Protein AF-A0A6A1VQ96-F1 (afdb_monomer)

InterPro domains:
  IPR045274 Receptor-like kinase WAK-like [PTHR27005] (4-70)

Structure (mmCIF, N/CA/C/O backbone):
data_AF-A0A6A1VQ96-F1
#
_entry.id   AF-A0A6A1VQ96-F1
#
loop_
_atom_site.group_PDB
_atom_site.id
_atom_site.type_symbol
_atom_site.label_atom_id
_atom_site.label_alt_id
_atom_site.label_comp_id
_atom_site.label_asym_id
_atom_site.label_entity_id
_atom_site.label_seq_id
_atom_site.pdbx_PDB_ins_code
_atom_site.Cartn_x
_atom_site.Cartn_y
_atom_site.Cartn_z
_atom_site.occupancy
_atom_site.B_iso_or_equiv
_atom_site.auth_seq_id
_atom_site.auth_comp_id
_atom_site.auth_asym_id
_atom_site.auth_atom_id
_atom_site.pdbx_PDB_model_num
ATOM 1 N N . MET A 1 1 ? -6.058 -18.437 -27.171 1.00 40.88 1 MET A N 1
ATOM 2 C CA . MET A 1 1 ? -6.004 -17.409 -26.115 1.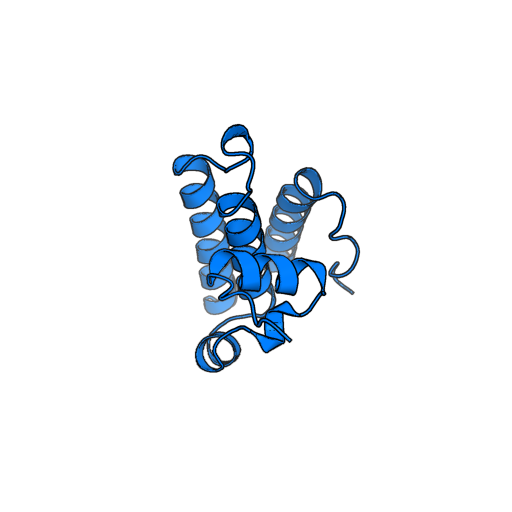00 40.88 1 MET A CA 1
ATOM 3 C C . MET A 1 1 ? -4.624 -17.515 -25.506 1.00 40.88 1 MET A C 1
ATOM 5 O O . MET A 1 1 ? -4.366 -18.494 -24.823 1.00 40.88 1 MET A O 1
ATOM 9 N N . VAL A 1 2 ? -3.698 -16.634 -25.886 1.00 48.31 2 VAL A N 1
ATOM 10 C CA . VAL A 1 2 ? -2.375 -16.614 -25.252 1.00 48.31 2 VAL A CA 1
ATOM 11 C C . VAL A 1 2 ? -2.600 -15.946 -23.908 1.00 48.31 2 VAL A C 1
ATOM 13 O O . VAL A 1 2 ? -2.921 -14.763 -23.857 1.00 48.31 2 VAL A O 1
ATOM 16 N N . GLN A 1 3 ? -2.558 -16.734 -22.842 1.00 56.56 3 GLN A N 1
ATOM 17 C CA . GLN A 1 3 ? -2.405 -16.186 -21.511 1.00 56.56 3 GLN A CA 1
ATOM 18 C C . GLN A 1 3 ? -0.980 -15.641 -21.497 1.00 56.56 3 GLN A C 1
ATOM 20 O O . GLN A 1 3 ? -0.023 -16.407 -21.475 1.00 56.56 3 GLN A O 1
ATOM 25 N N . GLU A 1 4 ? -0.832 -14.333 -21.698 1.00 62.22 4 GLU A N 1
ATOM 26 C CA . GLU A 1 4 ? 0.442 -13.687 -21.417 1.00 62.22 4 GLU A CA 1
ATOM 27 C C . GLU A 1 4 ? 0.728 -13.979 -19.946 1.00 62.22 4 GLU A C 1
ATOM 29 O O . GLU A 1 4 ? -0.125 -13.702 -19.098 1.00 62.22 4 GLU A O 1
ATOM 34 N N . ASP A 1 5 ? 1.869 -14.604 -19.651 1.00 67.25 5 ASP A N 1
ATOM 35 C CA . ASP A 1 5 ? 2.326 -14.845 -18.285 1.00 67.25 5 ASP A CA 1
ATOM 36 C C . ASP A 1 5 ? 2.572 -13.484 -17.619 1.00 67.25 5 ASP A C 1
ATOM 38 O O . ASP A 1 5 ? 3.686 -12.955 -17.582 1.00 67.25 5 ASP A O 1
ATOM 42 N N . LYS A 1 6 ? 1.491 -12.854 -17.151 1.00 75.31 6 LYS A N 1
ATOM 43 C CA . LYS A 1 6 ? 1.538 -11.583 -16.446 1.00 75.31 6 LYS A CA 1
ATOM 44 C C . LYS A 1 6 ? 2.279 -11.828 -15.141 1.00 75.31 6 LYS A C 1
ATOM 46 O O . LYS A 1 6 ? 1.843 -12.602 -14.292 1.00 75.31 6 LYS A O 1
ATOM 51 N N . GLY A 1 7 ? 3.402 -11.140 -14.966 1.00 90.38 7 GLY A N 1
ATOM 52 C CA . GLY A 1 7 ? 4.078 -11.108 -13.676 1.00 90.38 7 GLY A CA 1
ATOM 53 C C . GLY A 1 7 ? 3.158 -10.537 -12.590 1.00 90.38 7 GLY A C 1
ATOM 54 O O . GLY A 1 7 ? 2.286 -9.710 -12.871 1.00 90.38 7 GLY A O 1
ATOM 55 N N . LEU A 1 8 ? 3.394 -10.928 -11.333 1.00 92.25 8 LEU A N 1
ATOM 56 C CA . LEU A 1 8 ? 2.578 -10.525 -10.176 1.00 92.25 8 LEU A CA 1
ATOM 57 C C . LEU A 1 8 ? 2.383 -9.007 -10.061 1.00 92.25 8 LEU A C 1
ATOM 59 O O . LEU A 1 8 ? 1.309 -8.552 -9.685 1.00 92.25 8 LEU A O 1
ATOM 63 N N . ALA A 1 9 ? 3.398 -8.218 -10.425 1.00 91.88 9 ALA A N 1
ATOM 64 C CA . ALA A 1 9 ? 3.315 -6.760 -10.403 1.00 91.88 9 ALA A CA 1
ATOM 65 C C . ALA A 1 9 ? 2.253 -6.206 -11.372 1.00 91.88 9 ALA A C 1
ATOM 67 O O . ALA A 1 9 ? 1.499 -5.302 -11.011 1.00 91.88 9 ALA A O 1
ATOM 68 N N . SER A 1 10 ? 2.172 -6.764 -12.586 1.00 91.38 10 SER A N 1
ATOM 69 C CA . SER A 1 10 ? 1.163 -6.367 -13.576 1.00 91.38 10 SER A CA 1
ATOM 70 C C . SER A 1 10 ? -0.221 -6.803 -13.120 1.00 91.38 10 SER A C 1
ATOM 72 O O . SER A 1 10 ? -1.134 -5.991 -13.104 1.00 91.38 10 SER A O 1
ATOM 74 N N . TYR A 1 11 ? -0.352 -8.053 -12.667 1.00 93.31 11 TYR A N 1
ATOM 75 C CA . TYR A 1 11 ? -1.620 -8.582 -12.167 1.00 93.31 11 TYR A CA 1
ATOM 76 C C . TYR A 1 11 ? -2.177 -7.765 -10.990 1.00 93.31 11 TYR A C 1
ATOM 78 O O . TYR A 1 11 ? -3.365 -7.451 -10.957 1.00 93.31 11 TYR A O 1
ATOM 86 N N . PHE A 1 12 ? -1.313 -7.369 -10.050 1.00 94.25 12 PHE A N 1
ATOM 87 C CA . PHE A 1 12 ? -1.692 -6.500 -8.938 1.00 94.25 12 PHE A CA 1
ATOM 88 C C . PHE A 1 12 ? -2.176 -5.127 -9.421 1.00 94.25 12 PHE A C 1
ATOM 90 O O . PHE A 1 12 ? -3.187 -4.630 -8.933 1.00 94.25 12 PHE A O 1
ATOM 97 N N . THR A 1 13 ? -1.467 -4.518 -10.376 1.00 91.88 13 THR A N 1
ATOM 98 C CA . THR A 1 13 ? -1.807 -3.179 -10.884 1.00 91.88 13 THR A CA 1
ATOM 99 C C . THR A 1 13 ? -3.150 -3.195 -11.609 1.00 91.88 13 THR A C 1
ATOM 101 O O . THR A 1 13 ? -4.011 -2.386 -11.278 1.00 91.88 13 THR A O 1
ATOM 104 N N . ASP A 1 14 ? -3.368 -4.175 -12.490 1.00 91.69 14 ASP A N 1
ATOM 105 C CA . ASP A 1 14 ? -4.641 -4.372 -13.194 1.00 91.69 14 ASP A CA 1
ATOM 106 C C . ASP A 1 14 ? -5.791 -4.571 -12.189 1.00 91.69 14 ASP A C 1
ATOM 108 O O . ASP A 1 14 ? -6.822 -3.908 -12.258 1.00 91.69 14 ASP A O 1
ATOM 112 N N . SER A 1 15 ? -5.579 -5.413 -11.171 1.00 93.12 15 SER A N 1
ATOM 113 C CA . SER A 1 15 ? -6.588 -5.668 -10.134 1.00 93.12 15 SER A CA 1
ATOM 114 C C . SER A 1 15 ? -6.928 -4.420 -9.314 1.00 93.12 15 SER A C 1
ATOM 116 O O . SER A 1 15 ? -8.060 -4.271 -8.865 1.00 93.12 15 SER A O 1
ATOM 118 N N . MET A 1 16 ? -5.968 -3.515 -9.103 1.00 91.69 16 MET A N 1
ATOM 119 C CA . MET A 1 16 ? -6.218 -2.230 -8.442 1.00 91.69 16 MET A CA 1
ATOM 120 C C . MET A 1 16 ? -7.042 -1.279 -9.319 1.00 91.69 16 MET A C 1
ATOM 122 O O . MET A 1 16 ? -7.829 -0.503 -8.783 1.00 91.69 16 MET A O 1
ATOM 126 N N . GLU A 1 17 ? -6.861 -1.312 -10.641 1.00 89.44 17 GLU A N 1
ATOM 127 C CA . GLU A 1 17 ? -7.637 -0.508 -11.599 1.00 89.44 17 GLU A CA 1
ATOM 128 C C . GLU A 1 17 ? -9.067 -1.043 -11.775 1.00 89.44 17 GLU A C 1
ATOM 130 O O . GLU A 1 17 ? -10.008 -0.266 -11.935 1.00 89.44 17 GLU A O 1
ATOM 135 N N . GLU A 1 18 ? -9.239 -2.361 -11.669 1.00 92.00 18 GLU A N 1
ATOM 136 C CA . GLU A 1 18 ? -10.525 -3.064 -11.745 1.00 92.00 18 GLU A CA 1
ATOM 137 C C . GLU A 1 18 ? -11.305 -3.084 -10.414 1.00 92.00 18 GLU A C 1
ATOM 139 O O . GLU A 1 18 ? -12.338 -3.745 -10.317 1.00 92.00 18 GLU A O 1
ATOM 144 N N . ASP A 1 19 ? -10.839 -2.367 -9.383 1.00 89.19 19 ASP A N 1
ATOM 145 C CA . ASP A 1 19 ? -11.449 -2.338 -8.037 1.00 89.19 19 ASP A CA 1
ATOM 146 C C . ASP A 1 19 ? -11.535 -3.743 -7.387 1.00 89.19 19 ASP A C 1
ATOM 148 O O . ASP A 1 19 ? -12.389 -4.045 -6.552 1.00 89.19 19 ASP A O 1
ATOM 152 N N . ASN A 1 20 ? -10.613 -4.626 -7.779 1.00 93.56 20 ASN A N 1
ATOM 153 C CA . ASN A 1 20 ? -10.593 -6.055 -7.478 1.00 93.56 20 ASN A CA 1
ATOM 154 C C . ASN A 1 20 ? -9.597 -6.425 -6.360 1.00 93.56 20 ASN A C 1
ATOM 156 O O . ASN A 1 20 ? -9.259 -7.596 -6.180 1.00 93.56 20 ASN A O 1
ATOM 160 N N . LEU A 1 21 ? -9.113 -5.435 -5.600 1.00 94.00 21 LEU A N 1
ATOM 161 C CA . LEU A 1 21 ? -8.072 -5.603 -4.579 1.00 94.00 21 LEU A CA 1
ATOM 162 C C . LEU A 1 21 ? -8.368 -6.775 -3.631 1.00 94.00 21 LEU A C 1
ATOM 164 O O . LEU A 1 21 ? -7.548 -7.673 -3.481 1.00 94.00 21 LEU A O 1
ATOM 168 N N . PHE A 1 22 ? 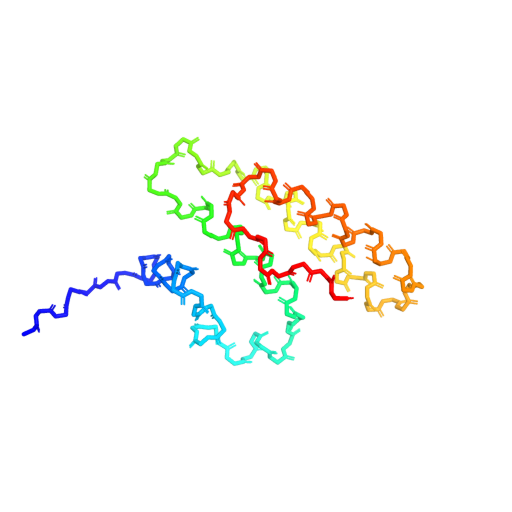-9.547 -6.809 -3.011 1.00 93.94 22 PHE A N 1
ATOM 169 C CA . PHE A 1 22 ? -9.852 -7.808 -1.979 1.00 93.94 22 PHE A CA 1
ATOM 170 C C . PHE A 1 22 ? -9.961 -9.242 -2.506 1.00 93.94 22 PHE A C 1
ATOM 172 O O . PHE A 1 22 ? -9.854 -10.174 -1.718 1.00 93.94 22 PHE A O 1
ATOM 179 N N . ASN A 1 23 ? -10.115 -9.431 -3.817 1.00 93.44 23 ASN A N 1
ATOM 180 C CA . ASN A 1 23 ? -10.170 -10.760 -4.423 1.00 93.44 23 ASN A CA 1
ATOM 181 C C . ASN A 1 23 ? -8.776 -11.339 -4.709 1.00 93.44 23 ASN A C 1
ATOM 183 O O . ASN A 1 23 ? -8.664 -12.525 -5.012 1.00 93.44 23 ASN A O 1
ATOM 187 N N . ILE A 1 24 ? -7.719 -10.522 -4.629 1.00 93.94 24 ILE A N 1
ATOM 188 C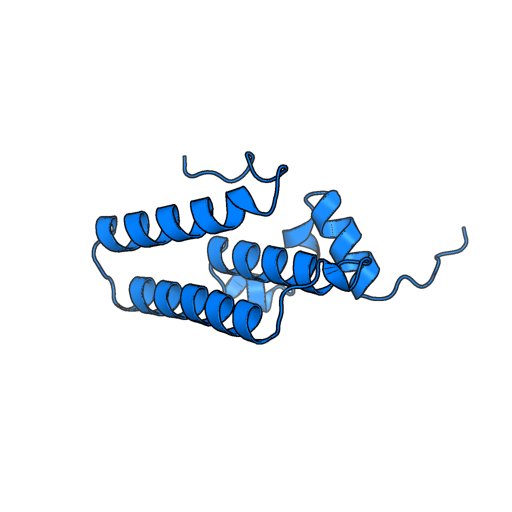 CA . ILE A 1 24 ? -6.337 -10.948 -4.898 1.00 93.94 24 ILE A CA 1
ATOM 189 C C . ILE A 1 24 ? -5.455 -11.017 -3.647 1.00 93.94 24 ILE A C 1
ATOM 191 O O . ILE A 1 24 ? -4.318 -11.481 -3.724 1.00 93.94 24 ILE A O 1
ATOM 195 N N . ILE A 1 25 ? -5.952 -10.537 -2.506 1.00 93.75 25 ILE A N 1
ATOM 196 C CA . ILE A 1 25 ? -5.237 -10.552 -1.229 1.00 93.75 25 ILE A CA 1
ATOM 197 C C . ILE A 1 25 ? -5.404 -11.921 -0.555 1.00 93.75 25 ILE A C 1
ATOM 199 O O . ILE A 1 25 ? -6.493 -12.485 -0.547 1.00 93.75 25 ILE A O 1
ATOM 203 N N . ASP A 1 26 ? -4.315 -12.456 0.011 1.00 95.12 26 ASP A N 1
ATOM 204 C CA . ASP A 1 26 ? -4.322 -13.720 0.767 1.00 95.12 26 ASP A CA 1
ATOM 205 C C . ASP A 1 26 ? -5.325 -13.633 1.929 1.00 95.12 26 ASP A C 1
ATOM 207 O O . ASP A 1 26 ? -5.334 -12.650 2.674 1.00 95.12 26 ASP A O 1
ATOM 211 N N . ASN A 1 27 ? -6.146 -14.673 2.105 1.00 94.62 27 ASN A N 1
ATOM 212 C CA . ASN A 1 27 ? -7.164 -14.721 3.155 1.00 94.62 27 ASN A CA 1
ATOM 213 C C . ASN A 1 27 ? -6.610 -14.412 4.550 1.00 94.62 27 ASN A C 1
ATOM 215 O O . ASN A 1 27 ? -7.287 -13.743 5.321 1.00 94.62 27 ASN A O 1
ATOM 219 N N . ARG A 1 28 ? -5.377 -14.824 4.869 1.00 96.00 28 ARG A N 1
ATOM 220 C CA . ARG A 1 28 ? -4.769 -14.522 6.175 1.00 96.00 28 ARG A CA 1
ATOM 221 C C . ARG A 1 28 ? -4.601 -13.023 6.391 1.00 96.00 28 ARG A C 1
ATOM 223 O O . ARG A 1 28 ? -4.799 -12.531 7.493 1.00 96.00 28 ARG A O 1
ATOM 230 N N . VAL A 1 29 ? -4.289 -12.277 5.333 1.00 93.62 29 VAL A N 1
ATOM 231 C CA . VAL A 1 29 ? -4.181 -10.815 5.401 1.00 93.62 29 VAL A CA 1
ATOM 232 C C . VAL A 1 29 ? -5.559 -10.181 5.602 1.00 93.62 29 VAL A C 1
ATOM 234 O O . VAL A 1 29 ? -5.661 -9.212 6.345 1.00 93.62 29 VAL A O 1
ATOM 237 N N . LEU A 1 30 ? -6.614 -10.735 4.992 1.00 92.56 30 LEU A N 1
ATOM 238 C CA . LEU A 1 30 ? -7.996 -10.283 5.207 1.00 92.56 30 LEU A CA 1
ATOM 239 C C . LEU A 1 30 ? -8.503 -10.578 6.628 1.00 92.56 30 LEU A C 1
ATOM 241 O O . LEU A 1 30 ? -9.338 -9.838 7.138 1.00 92.56 30 LEU A O 1
ATOM 245 N N . GLU A 1 31 ? -8.021 -11.654 7.252 1.00 93.00 31 GLU A N 1
ATOM 246 C CA . GLU A 1 31 ? -8.387 -12.049 8.617 1.00 93.00 31 GLU A CA 1
ATOM 247 C C . GLU A 1 31 ? -7.623 -11.252 9.692 1.00 93.00 31 GLU A C 1
ATOM 249 O O . GLU A 1 31 ? -8.192 -10.924 10.731 1.00 93.00 31 GLU A O 1
ATOM 254 N N . GLU A 1 32 ? -6.345 -10.933 9.460 1.00 90.44 32 GLU A N 1
ATOM 255 C CA . GLU A 1 32 ? -5.465 -10.275 10.445 1.00 90.44 32 GLU A CA 1
ATOM 256 C C . GLU A 1 32 ? -5.350 -8.744 10.280 1.00 90.44 32 GLU A C 1
ATOM 258 O O . GLU A 1 32 ? -4.854 -8.038 11.177 1.00 90.44 32 GLU A O 1
ATOM 263 N N . GLY A 1 33 ? -5.723 -8.228 9.108 1.00 87.31 33 GLY A N 1
ATOM 264 C CA . GLY A 1 33 ? -5.573 -6.830 8.716 1.00 87.31 33 GLY A CA 1
ATOM 265 C C . GLY A 1 33 ? -6.894 -6.068 8.712 1.00 87.31 33 GLY A C 1
ATOM 266 O O . GLY A 1 33 ? -7.905 -6.547 8.204 1.00 87.31 33 GLY A O 1
ATOM 267 N N . GLU A 1 34 ? -6.870 -4.832 9.210 1.00 88.88 34 GLU A N 1
ATOM 268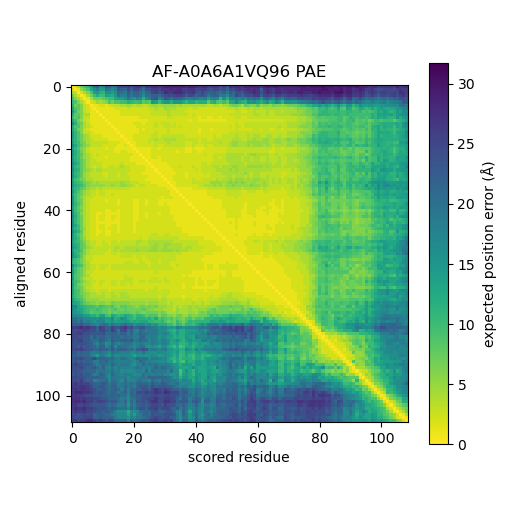 C CA . GLU A 1 34 ? -7.998 -3.913 9.044 1.00 88.88 34 GLU A CA 1
ATOM 269 C C . GLU A 1 34 ? -8.121 -3.497 7.572 1.00 88.88 34 GLU A C 1
ATOM 271 O O . GLU A 1 34 ? -7.118 -3.263 6.888 1.00 88.88 34 GLU A O 1
ATOM 276 N N . LYS A 1 35 ? -9.354 -3.343 7.078 1.00 87.69 35 LYS A N 1
ATOM 277 C CA . LYS A 1 35 ? -9.617 -3.008 5.668 1.00 87.69 35 LYS A CA 1
ATOM 278 C C . LYS A 1 35 ? -8.878 -1.738 5.237 1.00 87.69 35 LYS A C 1
ATOM 280 O O . LYS A 1 35 ? -8.327 -1.671 4.140 1.00 87.69 35 LYS A O 1
ATOM 285 N N . GLU A 1 36 ? -8.838 -0.749 6.120 1.00 85.94 36 GLU A N 1
ATOM 286 C CA . GLU A 1 36 ? -8.147 0.520 5.916 1.00 85.94 36 GLU A CA 1
ATOM 287 C C . GLU A 1 36 ? -6.626 0.355 5.784 1.00 85.94 36 GLU A C 1
ATOM 289 O O . GLU A 1 36 ? -6.011 0.995 4.931 1.00 85.94 36 GLU A O 1
ATOM 294 N N . GLU A 1 37 ? -6.015 -0.526 6.582 1.00 89.44 37 GLU A N 1
ATOM 295 C CA . GLU A 1 37 ? -4.577 -0.832 6.518 1.00 89.44 37 GLU A CA 1
ATOM 296 C C . GLU A 1 37 ? -4.227 -1.558 5.215 1.00 89.44 37 GLU A C 1
ATOM 298 O O . GLU A 1 37 ? -3.207 -1.277 4.584 1.00 89.44 37 GLU A O 1
ATOM 303 N N . ILE A 1 38 ? -5.099 -2.463 4.768 1.00 92.44 38 ILE A N 1
ATOM 304 C CA . ILE A 1 38 ? -4.915 -3.190 3.509 1.00 92.44 38 ILE A CA 1
ATOM 305 C C . ILE A 1 38 ? -4.980 -2.220 2.326 1.00 92.44 38 ILE A C 1
ATOM 307 O O . ILE A 1 38 ? -4.098 -2.237 1.467 1.00 92.44 38 ILE A O 1
ATOM 311 N N . ILE A 1 39 ? -5.976 -1.327 2.301 1.00 91.31 39 ILE A N 1
ATOM 312 C CA . ILE A 1 39 ? -6.109 -0.296 1.258 1.00 91.31 39 ILE A CA 1
ATOM 313 C C . ILE A 1 39 ? -4.886 0.631 1.253 1.00 91.31 39 ILE A C 1
ATOM 315 O O . ILE A 1 39 ? -4.347 0.937 0.187 1.00 91.31 39 ILE A O 1
ATOM 319 N N . ALA A 1 40 ? -4.422 1.053 2.430 1.00 90.31 40 ALA A N 1
ATOM 320 C CA . ALA A 1 40 ? -3.234 1.884 2.594 1.00 90.31 40 ALA A CA 1
ATOM 321 C C . ALA A 1 40 ? -1.995 1.279 1.924 1.00 90.31 40 ALA A C 1
ATOM 323 O O . ALA A 1 40 ? -1.374 1.879 1.040 1.00 90.31 40 ALA A O 1
ATOM 324 N N . VAL A 1 41 ? -1.664 0.049 2.321 1.00 93.88 41 VAL A N 1
ATOM 325 C CA . VAL A 1 41 ? -0.488 -0.668 1.824 1.00 93.88 41 VAL A CA 1
ATOM 326 C C . VAL A 1 41 ? -0.641 -1.001 0.339 1.00 93.88 41 VAL A C 1
ATOM 328 O O . VAL A 1 41 ? 0.336 -0.919 -0.410 1.00 93.88 41 VAL A O 1
ATOM 331 N N . ALA A 1 42 ? -1.852 -1.309 -0.128 1.00 95.06 42 ALA A N 1
ATOM 332 C CA . ALA A 1 42 ? -2.115 -1.563 -1.540 1.00 95.06 42 ALA A CA 1
ATOM 333 C C . ALA A 1 42 ? -1.890 -0.313 -2.410 1.00 95.06 42 ALA A C 1
ATOM 335 O O . ALA A 1 42 ? -1.253 -0.392 -3.463 1.00 95.06 42 ALA A O 1
ATOM 336 N N . ASN A 1 43 ? -2.326 0.865 -1.954 1.00 94.00 43 ASN A N 1
ATOM 337 C CA . ASN A 1 43 ? -2.077 2.128 -2.656 1.00 94.00 43 ASN A CA 1
ATOM 338 C C . ASN A 1 43 ? -0.590 2.502 -2.680 1.00 94.00 43 ASN A C 1
ATOM 340 O O . ASN A 1 43 ? -0.091 2.994 -3.697 1.00 94.00 43 ASN A O 1
ATOM 344 N N . LEU A 1 44 ? 0.135 2.256 -1.584 1.00 95.56 44 LEU A N 1
ATOM 345 C CA . LEU A 1 44 ? 1.587 2.427 -1.551 1.00 95.56 44 LEU A CA 1
ATOM 346 C C . LEU A 1 44 ? 2.270 1.473 -2.540 1.00 95.56 44 LEU A C 1
ATOM 348 O O . LEU A 1 44 ? 3.074 1.912 -3.360 1.00 95.56 44 LEU A O 1
ATOM 352 N N . THR A 1 45 ? 1.877 0.197 -2.544 1.00 96.25 45 THR A N 1
ATOM 353 C CA . THR A 1 45 ? 2.368 -0.813 -3.496 1.00 96.25 45 THR A CA 1
ATOM 354 C C . THR A 1 45 ? 2.121 -0.388 -4.944 1.00 96.25 45 THR A C 1
ATOM 356 O O . THR A 1 45 ? 3.043 -0.448 -5.756 1.00 96.25 45 THR A O 1
ATOM 359 N N . ARG A 1 46 ? 0.927 0.131 -5.270 1.00 94.75 46 ARG A N 1
ATOM 360 C CA . ARG A 1 46 ? 0.603 0.648 -6.613 1.00 94.75 46 ARG A CA 1
ATOM 361 C C . ARG A 1 46 ? 1.567 1.756 -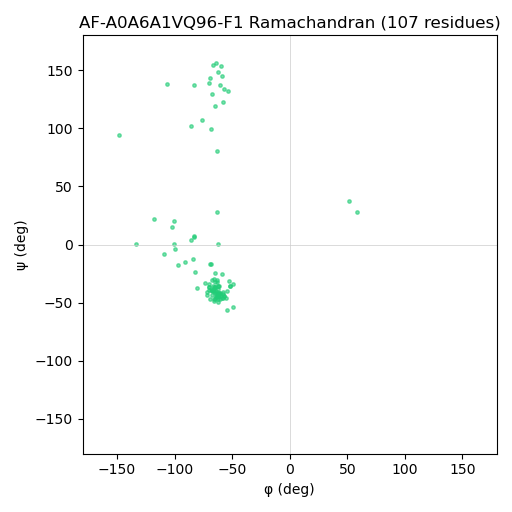7.046 1.00 94.75 46 ARG A C 1
ATOM 363 O O . ARG A 1 46 ? 2.056 1.733 -8.172 1.00 94.75 46 ARG A O 1
ATOM 370 N N . ARG A 1 47 ? 1.886 2.705 -6.159 1.00 95.50 47 ARG A N 1
ATOM 371 C CA . ARG A 1 47 ? 2.862 3.772 -6.453 1.00 95.50 47 ARG A CA 1
ATOM 372 C C . ARG A 1 47 ? 4.290 3.237 -6.585 1.00 95.50 47 ARG A C 1
ATOM 374 O O . ARG A 1 47 ? 5.007 3.650 -7.493 1.00 95.50 47 ARG A O 1
ATOM 381 N N . CYS A 1 48 ? 4.693 2.276 -5.754 1.00 96.69 48 CYS A N 1
ATOM 382 C CA . CYS A 1 48 ? 5.991 1.599 -5.866 1.00 96.69 48 CYS A CA 1
ATOM 383 C C . CYS A 1 48 ? 6.158 0.848 -7.197 1.00 96.69 48 CYS A C 1
ATOM 385 O O . CYS A 1 48 ? 7.254 0.822 -7.759 1.00 96.69 48 CYS A O 1
ATOM 387 N N . LEU A 1 49 ? 5.075 0.264 -7.716 1.00 95.19 49 LEU A N 1
ATOM 388 C CA . LEU A 1 49 ? 5.053 -0.488 -8.972 1.00 95.19 49 LEU A CA 1
ATOM 389 C C . LEU A 1 49 ? 4.851 0.386 -10.217 1.00 95.19 49 LEU A C 1
ATOM 391 O O . LEU A 1 49 ? 4.786 -0.149 -11.323 1.00 95.19 49 LEU A O 1
ATOM 395 N N . ASN A 1 50 ? 4.802 1.716 -10.077 1.00 93.44 50 ASN A N 1
ATOM 396 C CA . ASN A 1 50 ? 4.589 2.616 -11.207 1.00 93.44 50 ASN A CA 1
ATOM 397 C C . ASN A 1 50 ? 5.614 2.354 -12.328 1.00 93.44 50 ASN A C 1
ATOM 399 O O . ASN A 1 50 ? 6.830 2.251 -12.103 1.00 93.44 50 ASN A O 1
ATOM 403 N N . ILE A 1 51 ? 5.119 2.249 -13.562 1.00 89.69 51 ILE A N 1
ATOM 404 C CA . ILE A 1 51 ? 5.943 1.987 -14.744 1.00 89.69 51 ILE A CA 1
ATOM 405 C C . ILE A 1 51 ? 6.944 3.118 -15.016 1.00 89.69 51 ILE A C 1
ATOM 407 O O . ILE A 1 51 ? 8.057 2.877 -15.485 1.00 89.69 51 ILE A O 1
ATOM 411 N N . ARG A 1 52 ? 6.592 4.357 -14.652 1.00 92.25 52 ARG A N 1
ATOM 412 C CA . ARG A 1 52 ? 7.475 5.522 -14.708 1.00 92.25 52 ARG A CA 1
ATOM 413 C C . ARG A 1 52 ? 8.290 5.586 -13.421 1.00 92.25 52 ARG A C 1
ATOM 415 O O . ARG A 1 52 ? 7.823 6.070 -12.398 1.00 92.25 52 ARG A O 1
ATOM 422 N N . GLY A 1 53 ? 9.554 5.162 -13.493 1.00 95.31 53 GLY A N 1
ATOM 423 C CA . GLY A 1 53 ? 10.457 5.112 -12.333 1.00 95.31 53 GLY A CA 1
ATOM 424 C C . GLY A 1 53 ? 10.585 6.427 -11.551 1.00 95.31 53 GLY A C 1
ATOM 425 O O . GLY A 1 53 ? 10.724 6.392 -10.337 1.00 95.31 53 GLY A O 1
ATOM 426 N N . LYS A 1 54 ? 10.468 7.578 -12.228 1.00 95.38 54 LYS A N 1
ATOM 427 C CA . LYS A 1 54 ? 10.494 8.918 -11.609 1.00 95.38 54 LYS A CA 1
ATOM 428 C C . LYS A 1 54 ? 9.272 9.252 -10.742 1.00 95.38 54 LYS A C 1
ATOM 430 O O . LYS A 1 54 ? 9.313 10.227 -10.008 1.00 95.38 54 LYS A O 1
ATOM 435 N N . GLU A 1 55 ? 8.184 8.500 -10.882 1.00 93.94 55 GLU A N 1
ATOM 436 C CA . GLU A 1 55 ? 6.953 8.658 -10.093 1.00 93.94 55 GLU A CA 1
ATOM 437 C C . GLU A 1 55 ? 6.867 7.652 -8.948 1.00 93.94 55 GLU A C 1
ATOM 439 O O . GLU A 1 55 ? 5.920 7.686 -8.164 1.00 93.94 55 GLU A O 1
ATOM 444 N N . ARG A 1 56 ? 7.838 6.737 -8.856 1.00 96.94 56 ARG A N 1
ATOM 445 C CA . ARG A 1 56 ? 7.932 5.838 -7.713 1.00 96.94 56 ARG A CA 1
ATOM 446 C C . ARG A 1 56 ? 8.348 6.651 -6.489 1.00 96.94 56 ARG A C 1
ATOM 448 O O . ARG A 1 56 ? 9.246 7.488 -6.610 1.00 96.94 56 ARG A O 1
ATOM 455 N N . PRO A 1 57 ? 7.753 6.383 -5.320 1.00 97.25 57 PRO A N 1
ATOM 456 C CA . PRO A 1 57 ? 8.209 6.986 -4.084 1.00 97.25 57 PRO A CA 1
ATOM 457 C C . PRO A 1 57 ? 9.649 6.554 -3.795 1.00 97.25 57 PRO A C 1
ATOM 459 O O . PRO A 1 57 ? 10.086 5.446 -4.123 1.00 97.25 57 PRO A O 1
ATOM 462 N N . THR A 1 58 ? 10.394 7.437 -3.149 1.00 97.62 58 THR A N 1
ATOM 463 C CA . THR A 1 58 ? 11.691 7.110 -2.566 1.00 97.62 58 THR A CA 1
ATOM 464 C C . THR A 1 58 ? 11.508 6.132 -1.406 1.00 97.62 58 THR A C 1
ATOM 466 O O . THR A 1 58 ? 10.487 6.136 -0.722 1.00 97.62 58 THR A O 1
ATOM 469 N N . MET A 1 59 ? 12.532 5.331 -1.093 1.00 98.00 59 MET A N 1
ATOM 470 C CA . MET A 1 59 ? 12.469 4.434 0.072 1.00 98.00 59 MET A CA 1
ATOM 471 C C . MET A 1 59 ? 12.249 5.175 1.398 1.00 98.00 59 MET A C 1
ATOM 473 O O . MET A 1 59 ? 11.706 4.594 2.334 1.00 98.00 59 MET A O 1
ATOM 477 N N . LYS A 1 60 ? 12.641 6.455 1.476 1.00 97.56 60 LYS A N 1
ATOM 478 C CA . LYS A 1 60 ? 12.354 7.310 2.631 1.00 97.56 60 LYS A CA 1
ATOM 479 C C . LYS A 1 60 ? 10.852 7.565 2.764 1.00 97.56 60 LYS A C 1
ATOM 481 O O . LYS A 1 60 ? 10.315 7.376 3.846 1.00 97.56 60 LYS A O 1
ATOM 486 N N . GLU A 1 61 ? 10.186 7.946 1.676 1.00 94.75 61 GLU A N 1
ATOM 487 C CA . GLU A 1 61 ? 8.731 8.152 1.657 1.00 94.75 61 GLU A CA 1
ATOM 488 C C . GLU A 1 61 ? 7.989 6.845 1.952 1.00 94.75 61 GLU A C 1
ATOM 490 O O . GLU A 1 61 ? 7.117 6.826 2.813 1.00 94.75 61 GLU A O 1
ATOM 495 N N . VAL A 1 62 ? 8.413 5.730 1.342 1.00 96.19 62 VAL A N 1
ATOM 496 C CA . VAL A 1 62 ? 7.859 4.393 1.630 1.00 96.19 62 VAL A CA 1
ATOM 497 C C . VAL A 1 62 ? 7.948 4.061 3.123 1.00 96.19 62 VAL A C 1
ATOM 499 O O . VAL A 1 62 ? 6.968 3.605 3.707 1.00 96.19 62 VAL A O 1
ATOM 502 N N . ALA A 1 63 ? 9.100 4.299 3.756 1.00 96.31 63 ALA A N 1
ATOM 503 C CA . ALA A 1 63 ? 9.282 4.038 5.181 1.00 96.31 63 ALA A CA 1
ATOM 504 C C . ALA A 1 63 ? 8.378 4.922 6.053 1.00 96.31 63 ALA A C 1
ATOM 506 O O . ALA A 1 63 ? 7.728 4.411 6.962 1.00 96.31 63 ALA A O 1
ATOM 507 N N . THR A 1 64 ? 8.298 6.222 5.752 1.00 92.81 64 THR A N 1
ATOM 508 C CA . THR A 1 64 ? 7.437 7.168 6.478 1.00 92.81 64 THR A CA 1
ATOM 509 C C . THR A 1 64 ? 5.961 6.784 6.384 1.00 92.81 64 THR A C 1
ATOM 511 O O . THR A 1 64 ? 5.247 6.819 7.383 1.00 92.81 64 THR A O 1
ATOM 514 N N . GLU A 1 65 ? 5.493 6.370 5.210 1.00 92.62 65 GLU A N 1
ATOM 515 C CA . GLU A 1 65 ? 4.096 5.974 5.034 1.00 92.62 65 GLU A CA 1
ATOM 516 C C . GLU A 1 65 ? 3.759 4.657 5.741 1.00 92.62 65 GLU A C 1
ATOM 518 O O . GLU A 1 65 ? 2.705 4.544 6.369 1.00 92.62 65 GLU A O 1
ATOM 523 N N . LEU A 1 66 ? 4.664 3.675 5.713 1.00 94.31 66 LEU A N 1
ATOM 524 C CA . LEU A 1 66 ? 4.486 2.434 6.472 1.00 94.31 66 LEU A CA 1
ATOM 525 C C . LEU A 1 66 ? 4.499 2.681 7.986 1.00 94.31 66 LEU A C 1
ATOM 527 O O . LEU A 1 66 ? 3.739 2.043 8.715 1.00 94.31 66 LEU A O 1
ATOM 531 N N . GLU A 1 67 ? 5.324 3.612 8.468 1.00 92.06 67 GLU A N 1
ATOM 532 C CA . GLU A 1 67 ? 5.335 4.015 9.876 1.00 92.06 67 GLU A CA 1
ATOM 533 C C . GLU A 1 67 ? 3.989 4.626 10.293 1.00 92.06 67 GLU A C 1
ATOM 535 O O . GLU A 1 67 ? 3.453 4.255 11.339 1.00 92.06 67 GLU A O 1
ATOM 540 N N . ALA A 1 68 ? 3.388 5.476 9.454 1.00 87.06 68 ALA A N 1
ATOM 541 C CA . ALA A 1 68 ? 2.066 6.048 9.715 1.00 87.06 68 ALA A CA 1
ATOM 542 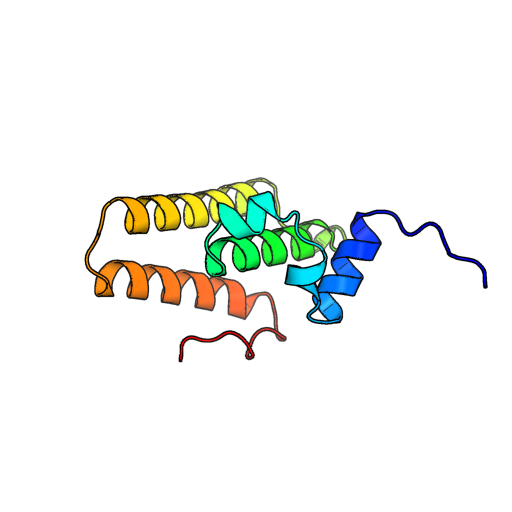C C . ALA A 1 68 ? 0.979 4.964 9.859 1.00 87.06 68 ALA A C 1
ATOM 544 O O . ALA A 1 68 ? 0.207 4.983 10.823 1.00 87.06 68 ALA A O 1
ATOM 545 N N . VAL A 1 69 ? 0.973 3.962 8.970 1.00 88.06 69 VAL A N 1
ATOM 546 C CA . VAL A 1 69 ? 0.052 2.812 9.057 1.00 88.06 69 VAL A CA 1
ATOM 547 C C . VAL A 1 69 ? 0.270 2.028 10.358 1.00 88.06 69 VAL A C 1
ATOM 549 O O . VAL A 1 69 ? -0.689 1.668 11.040 1.00 88.06 69 VAL A O 1
ATOM 552 N N . GLN A 1 70 ? 1.524 1.808 10.762 1.00 88.12 70 GLN A N 1
ATOM 553 C CA . GLN A 1 70 ? 1.833 1.111 12.016 1.00 88.12 70 GLN A CA 1
ATOM 554 C C . GLN A 1 70 ? 1.408 1.892 13.263 1.00 88.12 70 GLN A C 1
ATOM 556 O O . GLN A 1 70 ? 0.946 1.288 14.235 1.00 88.12 70 GLN A O 1
ATOM 561 N N . VAL A 1 71 ? 1.582 3.215 13.274 1.00 84.94 71 VAL A N 1
ATOM 562 C CA . VAL A 1 71 ? 1.132 4.071 14.381 1.00 84.94 71 VAL A CA 1
ATOM 563 C C . VAL A 1 71 ? -0.382 3.985 14.521 1.00 84.94 71 VAL A C 1
ATOM 565 O O . VAL A 1 71 ? -0.881 3.810 15.634 1.00 84.94 71 VAL A O 1
ATOM 568 N N . LEU A 1 72 ? -1.107 4.016 13.401 1.00 78.44 72 LEU A N 1
ATOM 569 C CA . LEU A 1 72 ? -2.556 3.875 13.398 1.00 78.44 72 LEU A CA 1
ATOM 570 C C . LEU A 1 72 ? -3.004 2.508 13.933 1.00 78.44 72 LEU A C 1
ATOM 572 O O . LEU A 1 72 ? -3.874 2.453 14.803 1.00 78.44 72 LEU A O 1
ATOM 576 N N . ARG A 1 73 ? -2.355 1.422 13.496 1.00 81.94 73 ARG A N 1
ATOM 577 C CA . ARG A 1 73 ? -2.599 0.068 14.016 1.00 81.94 73 ARG A CA 1
ATOM 578 C C . ARG A 1 73 ? -2.363 -0.019 15.523 1.00 81.94 73 ARG A C 1
ATOM 580 O O . ARG A 1 73 ? -3.101 -0.672 16.254 1.00 81.94 73 ARG A O 1
ATOM 587 N N . LYS A 1 74 ? -1.312 0.623 16.038 1.00 81.56 74 LYS A N 1
ATOM 588 C CA . LYS A 1 74 ? -1.041 0.648 17.487 1.00 81.56 74 LYS A CA 1
ATOM 589 C C . LYS A 1 74 ? -2.102 1.453 18.238 1.00 81.56 74 LYS A C 1
ATOM 591 O O . LYS A 1 74 ? -2.540 1.027 19.302 1.00 81.56 74 LYS A O 1
ATOM 596 N N . ALA A 1 75 ? -2.536 2.580 17.679 1.00 75.94 75 ALA A N 1
ATOM 597 C CA . ALA A 1 75 ? -3.574 3.426 18.256 1.00 75.94 75 ALA A CA 1
ATOM 598 C C . ALA A 1 75 ? -4.924 2.699 18.392 1.00 75.94 75 ALA A C 1
ATOM 600 O O . ALA A 1 75 ? -5.576 2.824 19.430 1.00 75.94 75 ALA A O 1
ATOM 601 N N . THR A 1 76 ? -5.321 1.910 17.386 1.00 71.88 76 THR A N 1
ATOM 602 C CA . THR A 1 76 ? -6.547 1.093 17.430 1.00 71.88 76 THR A CA 1
ATOM 603 C C . THR A 1 76 ? -6.446 -0.029 18.465 1.00 71.88 76 THR A C 1
ATOM 605 O O . THR A 1 76 ? -7.364 -0.205 19.264 1.00 71.88 76 THR A O 1
ATOM 608 N N . ASN A 1 77 ? -5.306 -0.724 18.533 1.00 72.12 77 ASN A N 1
ATOM 609 C CA . ASN A 1 77 ? -5.070 -1.794 19.511 1.00 72.12 77 ASN A CA 1
ATOM 610 C C . ASN A 1 77 ? -5.025 -1.301 20.971 1.00 72.12 77 ASN A C 1
ATOM 612 O O . ASN A 1 77 ? -5.389 -2.039 21.885 1.00 72.12 77 ASN A O 1
ATOM 616 N N . LEU A 1 78 ? -4.602 -0.055 21.206 1.00 72.44 78 LEU A N 1
ATOM 617 C CA . LEU A 1 78 ? -4.530 0.558 22.539 1.00 72.44 78 LEU A CA 1
ATOM 618 C C . LEU A 1 78 ? -5.866 1.156 23.023 1.00 72.44 78 LEU A C 1
ATOM 620 O O . LEU A 1 78 ? -5.885 1.797 24.072 1.00 72.44 78 LEU A O 1
ATOM 624 N N . GLN A 1 79 ? -6.970 0.963 22.285 1.00 64.88 79 GLN A N 1
ATOM 625 C CA . GLN A 1 79 ? -8.290 1.544 22.587 1.00 64.88 79 GLN A CA 1
ATOM 626 C C . GLN A 1 79 ? -8.238 3.065 22.804 1.00 64.88 79 GLN A C 1
ATOM 628 O O . GLN A 1 79 ? -8.930 3.612 23.668 1.00 64.88 79 GLN A O 1
ATOM 633 N N . LEU A 1 80 ? -7.408 3.773 22.026 1.00 65.44 80 LEU A N 1
ATOM 634 C CA . LEU A 1 80 ? -7.453 5.232 22.033 1.00 65.44 80 LEU A CA 1
ATOM 635 C C . LEU A 1 80 ? -8.856 5.702 21.621 1.00 65.44 80 LEU A C 1
ATOM 637 O O . LEU A 1 80 ? -9.513 5.056 20.797 1.00 65.44 80 LEU A O 1
ATOM 641 N N . PRO A 1 81 ? -9.345 6.815 22.192 1.00 69.06 81 PRO A N 1
ATOM 642 C CA . PRO A 1 81 ? -10.716 7.236 21.970 1.00 69.06 81 PRO A CA 1
ATOM 643 C C . PRO A 1 81 ? -10.953 7.509 20.474 1.00 69.06 81 PRO A C 1
ATOM 645 O O . PRO A 1 81 ? -10.108 8.079 19.779 1.00 69.06 81 PRO A O 1
ATOM 648 N N . TYR A 1 82 ? -12.105 7.045 19.974 1.00 65.81 82 TYR A N 1
ATOM 649 C CA . TYR A 1 82 ? -12.455 6.967 18.546 1.00 65.81 82 TYR A CA 1
ATOM 650 C C . TYR A 1 82 ? -12.204 8.268 17.770 1.00 65.81 82 TYR A C 1
ATOM 652 O O . TYR A 1 82 ? -11.798 8.235 16.614 1.00 65.81 82 TYR A O 1
ATOM 660 N N . ASN A 1 83 ? -12.391 9.420 18.409 1.00 70.19 83 ASN A N 1
ATOM 661 C CA . ASN A 1 83 ? -12.142 10.745 17.845 1.00 70.19 83 ASN A CA 1
ATOM 662 C C . ASN A 1 83 ? -10.663 11.010 17.516 1.00 70.19 83 ASN A C 1
ATOM 664 O O . ASN A 1 83 ? -10.384 11.641 16.501 1.00 70.19 83 ASN A O 1
ATOM 668 N N . VAL A 1 84 ? -9.727 10.515 18.330 1.00 67.62 84 VAL A N 1
ATOM 669 C CA . VAL A 1 84 ? -8.279 10.664 18.096 1.00 67.62 84 VAL A CA 1
ATOM 670 C C . VAL A 1 84 ? -7.844 9.786 16.927 1.00 67.62 84 VAL A C 1
ATOM 672 O O . VAL A 1 84 ? -7.140 10.243 16.030 1.00 67.62 84 VAL A O 1
ATOM 675 N N . VAL A 1 85 ? -8.337 8.546 16.889 1.00 66.88 85 VAL A N 1
ATOM 676 C CA . VAL A 1 85 ? -8.091 7.619 15.776 1.00 66.88 85 VAL A CA 1
ATOM 677 C C . VAL A 1 85 ? -8.723 8.145 14.485 1.00 66.88 85 VAL A C 1
ATOM 679 O O . VAL A 1 85 ? -8.100 8.083 13.431 1.00 66.88 85 VAL A O 1
ATOM 682 N N . LYS A 1 86 ? -9.939 8.699 14.551 1.00 65.62 86 LYS A N 1
ATOM 683 C CA . LYS A 1 86 ? -10.641 9.273 13.396 1.00 65.62 86 LYS A CA 1
ATOM 684 C C . LYS A 1 86 ? -9.908 10.488 12.830 1.00 65.62 86 LYS A C 1
ATOM 686 O O . LYS A 1 86 ? -9.744 10.547 11.620 1.00 65.62 86 LYS A O 1
ATOM 691 N N . ALA A 1 87 ? -9.436 11.406 13.674 1.00 65.75 87 ALA A N 1
ATOM 692 C CA . ALA A 1 87 ? -8.655 12.561 13.228 1.00 65.75 87 ALA A CA 1
ATOM 693 C C . ALA A 1 87 ? -7.355 12.130 12.523 1.00 65.75 87 ALA A C 1
ATOM 695 O O . ALA A 1 87 ? -7.103 12.554 11.399 1.00 65.75 87 ALA A O 1
ATOM 696 N N . ALA A 1 88 ? -6.607 11.196 13.123 1.00 66.94 88 ALA A N 1
ATOM 697 C CA . ALA A 1 88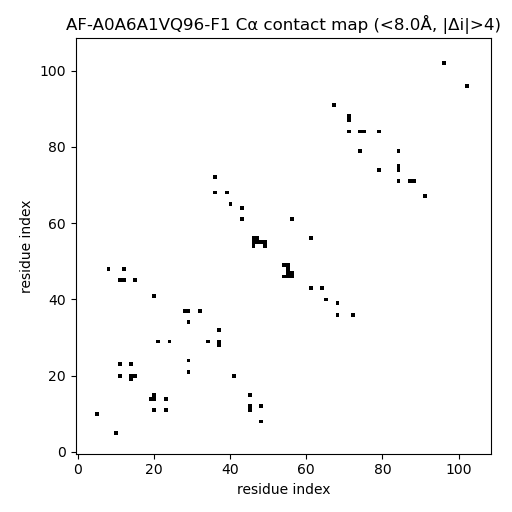 ? -5.393 10.645 12.519 1.00 66.94 88 ALA A CA 1
ATOM 698 C C . ALA A 1 88 ? -5.671 9.909 11.193 1.00 66.94 88 ALA A C 1
ATOM 700 O O . ALA A 1 88 ? -4.901 10.025 10.242 1.00 66.94 88 ALA A O 1
ATOM 701 N N . LYS A 1 89 ? -6.793 9.178 11.102 1.00 65.62 89 LYS A N 1
ATOM 702 C CA . LYS A 1 89 ? -7.247 8.549 9.853 1.00 65.62 89 LYS A CA 1
ATOM 703 C C . LYS A 1 89 ? -7.538 9.604 8.783 1.00 65.62 89 LYS A C 1
ATOM 705 O O . LYS A 1 89 ? -7.035 9.465 7.676 1.00 65.62 89 LYS A O 1
ATOM 710 N N . THR A 1 90 ? -8.301 10.653 9.097 1.00 63.56 90 THR A N 1
ATOM 711 C CA . THR A 1 90 ? -8.649 11.718 8.141 1.00 63.56 90 THR A CA 1
ATOM 712 C C . THR A 1 90 ? -7.407 12.410 7.573 1.00 63.56 90 THR A C 1
ATOM 714 O O . THR A 1 90 ? -7.299 12.536 6.359 1.00 63.56 90 THR A O 1
ATOM 717 N N . GLU A 1 91 ? -6.433 12.771 8.413 1.00 61.56 91 GLU A N 1
ATOM 718 C CA . GLU A 1 91 ? -5.177 13.401 7.965 1.00 61.56 91 GLU A CA 1
ATOM 719 C C . GLU A 1 91 ? -4.351 12.484 7.040 1.00 61.56 91 GLU A C 1
ATOM 721 O O . GLU A 1 91 ? -3.736 12.938 6.070 1.00 61.56 91 GLU A O 1
ATOM 726 N N . MET A 1 92 ? -4.376 11.173 7.298 1.00 60.53 92 MET A N 1
ATOM 727 C CA . MET A 1 92 ? -3.699 10.169 6.475 1.00 60.53 92 MET A CA 1
ATOM 728 C C . MET A 1 92 ? -4.396 9.968 5.118 1.00 60.53 92 MET A C 1
ATOM 730 O O . MET A 1 92 ? -3.724 9.893 4.090 1.00 60.53 92 MET A O 1
ATOM 734 N N . TYR A 1 93 ? -5.735 9.944 5.096 1.00 59.44 93 TYR A N 1
ATOM 735 C CA . TYR A 1 93 ? -6.509 9.852 3.855 1.00 59.44 93 TYR A CA 1
ATOM 736 C C . TYR A 1 93 ? -6.361 11.100 2.980 1.00 59.44 93 TYR A C 1
ATOM 738 O O . TYR A 1 93 ? -6.182 10.950 1.775 1.00 59.44 93 TYR A O 1
ATOM 746 N N . GLU A 1 94 ? -6.347 12.307 3.556 1.00 54.56 94 GLU A N 1
ATOM 747 C CA . GLU A 1 94 ? -6.121 13.541 2.784 1.00 54.56 94 GLU A CA 1
ATOM 748 C C . GLU A 1 94 ? -4.711 13.606 2.182 1.00 54.56 94 GLU A C 1
ATOM 750 O O . GLU A 1 94 ? -4.529 14.030 1.039 1.00 54.56 94 GLU A O 1
ATOM 755 N N . THR A 1 95 ? -3.707 13.101 2.904 1.00 52.72 95 THR A N 1
ATOM 756 C CA . THR A 1 95 ? -2.331 13.007 2.392 1.00 52.72 95 THR A CA 1
ATOM 757 C C . THR A 1 95 ? -2.225 12.033 1.207 1.00 52.72 95 THR A C 1
ATOM 759 O O . THR A 1 95 ? -1.434 12.251 0.286 1.00 52.72 95 THR A O 1
ATOM 762 N N . TRP A 1 96 ? -3.046 10.978 1.179 1.00 51.69 96 TRP A N 1
ATOM 763 C CA . TRP A 1 96 ? -3.117 10.036 0.054 1.00 51.69 96 TRP A CA 1
ATOM 764 C C . TRP A 1 96 ? -3.991 10.513 -1.112 1.00 51.69 96 TRP A C 1
ATOM 766 O O . TRP A 1 96 ? -3.748 10.096 -2.248 1.00 51.69 96 TRP A O 1
ATOM 776 N N . ASP A 1 97 ? -4.947 11.411 -0.863 1.00 44.56 97 ASP A N 1
ATOM 777 C CA . ASP A 1 97 ? -5.859 11.965 -1.873 1.00 44.56 97 ASP A CA 1
ATOM 778 C C . ASP A 1 97 ? -5.129 12.900 -2.859 1.00 44.56 97 ASP A C 1
ATOM 780 O O . ASP A 1 97 ? -5.335 12.837 -4.072 1.00 44.56 97 ASP A O 1
ATOM 784 N N . VAL A 1 98 ? -4.146 13.676 -2.378 1.00 46.25 98 VAL A N 1
ATOM 785 C CA . VAL A 1 98 ? -3.344 14.589 -3.222 1.00 46.25 98 VAL A CA 1
ATOM 786 C C . VAL A 1 98 ? -2.482 13.847 -4.260 1.00 46.25 98 VAL A C 1
ATOM 788 O O . VAL A 1 98 ? -2.159 14.406 -5.308 1.00 46.25 98 VAL A O 1
ATOM 791 N N . SER A 1 99 ? -2.133 12.577 -4.019 1.00 49.66 99 SER A N 1
ATOM 792 C CA . SER A 1 99 ? -1.308 11.764 -4.935 1.00 49.66 99 SER A CA 1
ATOM 793 C C . SER A 1 99 ? -2.101 10.786 -5.815 1.00 49.66 99 SER A C 1
ATOM 795 O O . SER A 1 99 ? -1.503 10.035 -6.589 1.00 49.66 99 SER A O 1
ATOM 797 N N . SER A 1 100 ? -3.432 10.729 -5.723 1.00 46.16 100 SER A N 1
ATOM 798 C CA . SER A 1 100 ? -4.246 9.820 -6.543 1.00 46.16 100 SER A CA 1
ATOM 799 C C . SER A 1 100 ? -5.615 10.419 -6.843 1.00 46.16 100 SER A C 1
ATOM 801 O O . SER A 1 100 ? -6.566 10.202 -6.104 1.00 46.16 100 SER A O 1
ATOM 803 N N . SER A 1 101 ? -5.743 11.087 -7.994 1.00 45.19 101 SER A N 1
ATOM 804 C CA . SER A 1 101 ? -7.008 11.631 -8.521 1.00 45.19 101 SER A CA 1
ATOM 805 C C . SER A 1 101 ? -8.095 10.585 -8.863 1.00 45.19 101 SER A C 1
ATOM 807 O O . SER A 1 101 ? -8.921 10.829 -9.736 1.00 45.19 101 SER A O 1
ATOM 809 N N . THR A 1 102 ? -8.139 9.421 -8.209 1.00 46.69 102 THR A N 1
ATOM 810 C CA . THR A 1 102 ? -9.132 8.361 -8.469 1.00 46.69 102 THR A CA 1
ATOM 811 C C . THR A 1 102 ? -9.787 7.749 -7.224 1.00 46.69 102 THR A C 1
ATOM 813 O O . THR A 1 102 ? -10.665 6.906 -7.379 1.00 46.69 102 THR A O 1
ATOM 816 N N . MET A 1 103 ? -9.468 8.176 -5.995 1.00 50.81 103 MET A N 1
ATOM 817 C CA . MET A 1 103 ? -9.908 7.464 -4.776 1.00 50.81 103 MET A CA 1
ATOM 818 C C . MET A 1 103 ? -11.121 8.061 -4.033 1.00 50.81 103 MET A C 1
ATOM 820 O O . MET A 1 103 ? -11.386 7.676 -2.896 1.00 50.81 103 MET A O 1
ATOM 824 N N . LEU A 1 104 ? -11.954 8.885 -4.682 1.00 45.53 104 LEU A N 1
ATOM 825 C CA . LEU A 1 104 ? -13.200 9.412 -4.083 1.00 45.53 104 LEU A CA 1
ATOM 826 C C . LEU A 1 104 ? -14.259 8.341 -3.713 1.00 45.53 104 LEU A C 1
ATOM 828 O O . LEU A 1 104 ? -15.332 8.692 -3.230 1.00 45.53 104 LEU A O 1
ATOM 832 N N . LYS A 1 105 ? -14.012 7.040 -3.923 1.00 49.84 105 LYS A N 1
ATOM 833 C CA . LYS A 1 105 ? -15.003 5.976 -3.668 1.00 49.84 105 LYS A CA 1
ATOM 834 C C . LYS A 1 105 ? -14.975 5.356 -2.267 1.00 49.84 105 LYS A C 1
ATOM 836 O O . LYS A 1 105 ? -15.941 4.693 -1.906 1.00 49.84 105 LYS A O 1
ATOM 841 N N . TYR A 1 106 ? -13.920 5.565 -1.478 1.00 46.47 106 TYR A N 1
ATOM 842 C CA . TYR A 1 106 ? -13.741 4.889 -0.180 1.00 46.47 106 TYR A CA 1
ATOM 843 C C . TYR A 1 106 ? -13.696 5.846 1.027 1.00 46.47 106 TYR A C 1
ATOM 845 O O . TYR A 1 106 ? -13.176 5.487 2.081 1.00 46.47 106 TYR A O 1
ATOM 853 N N . GLY A 1 107 ? -14.240 7.060 0.888 1.00 41.09 107 GLY A N 1
ATOM 854 C CA . GLY A 1 107 ? -14.350 8.024 1.989 1.00 41.09 107 GLY A CA 1
ATOM 855 C C . GLY A 1 107 ? -15.263 7.540 3.132 1.00 41.09 107 GLY A C 1
ATOM 856 O O . GLY A 1 107 ? -16.128 6.689 2.910 1.00 41.09 107 GLY A O 1
ATOM 857 N N . PRO A 1 108 ? -15.077 8.055 4.363 1.00 34.91 108 PRO A N 1
ATOM 858 C CA . PRO A 1 108 ? -15.830 7.607 5.530 1.00 34.91 108 PRO A CA 1
ATOM 859 C C . PRO A 1 108 ? -17.309 7.998 5.409 1.00 34.91 108 PRO A C 1
ATOM 861 O O . PRO A 1 108 ? -17.629 9.156 5.144 1.00 34.91 108 PRO A O 1
ATOM 8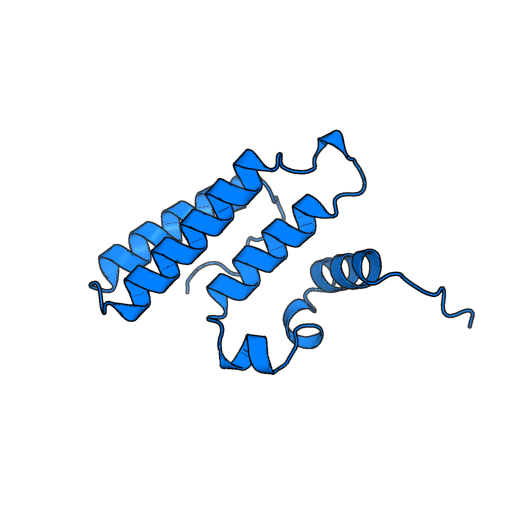64 N N . HIS A 1 109 ? -18.182 7.011 5.614 1.00 32.69 109 HIS A N 1
ATOM 865 C CA . HIS A 1 109 ? -19.636 7.167 5.678 1.00 32.69 109 HIS A CA 1
ATOM 866 C C . HIS A 1 109 ? -20.088 7.847 6.984 1.00 32.69 109 HIS A C 1
ATOM 868 O O .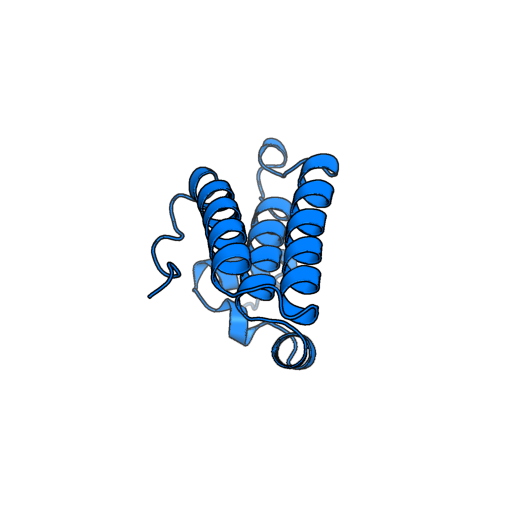 HIS A 1 109 ? -19.391 7.698 8.019 1.00 32.69 109 HIS A O 1
#

Mean predicted aligned error: 9.67 Å

Sequence (109 aa):
MVQEDKGLASYFTDSMEEDNLFNIIDNRVLEEGEKEEIIAVANLTRRCLNIRGKERPTMKEVATELEAVQVLRKATNLQLPYNVVKAAKTEMYETWDVSSSTMLKYGPH

Solvent-accessible surface area (backbone atoms only — not comparable to full-atom values): 6712 Å² total; per-residue (Å²): 131,84,76,71,87,67,52,69,71,54,53,52,48,53,29,56,75,67,74,38,51,81,81,74,53,57,66,68,55,65,73,75,42,54,71,67,56,52,53,52,53,50,54,51,50,50,38,61,64,38,89,53,69,89,67,27,67,50,72,67,55,52,50,54,52,52,49,52,53,51,52,50,53,50,42,62,74,66,66,54,59,66,68,61,56,47,51,57,46,51,59,52,50,55,64,52,46,80,79,39,98,76,63,88,83,76,68,89,130

Nearest PDB structures (foldseek):
  7xdx-assembly2_B  TM=8.584E-01  e=1.704E-01  Arabidopsis thaliana
  7xdw-assembly2_B  TM=8.600E-01  e=2.766E-01  Arabidopsis thaliana
  7xdv-assembly2_B  TM=8.684E-01  e=3.080E-01  Arabidopsis thaliana
  6cth-assembly1_A  TM=7.920E-01  e=5.275E-01  Theobroma cacao

Secondary structure (DSSP, 8-state):
-------HHHHHHHHHHTT-HHHHS-HHHHHHS-HHHHHHHHHHHHHHT-SSGGGSPPHHHHHHHHHHHHHHHHHHHTT--HHHHHHHHHHHHHHHHTT-TT-TTS---

pLDDT: mean 79.25, std 18.49, range [32.69, 98.0]

Radius of gyration: 15.29 Å; Cα contacts (8 Å, |Δi|>4): 43; chains: 1; bounding box: 32×32×49 Å

Foldseek 3Di:
DPPPPDDPLRVLLVCVVVVNQVVPDDVVCVVPDDPLLSVQVSLLSNQCSDPPPVSRDDVVVVVVSVVLSVVLVVCVVVCPPPVVSVVSSVVNVVVSCVSDVPPPPDDDD

Organism: NCBI:txid262757